Protein AF-A0A1B6C5Z9-F1 (afdb_monomer)

Solvent-accessible surface area (backbone atoms only — not comparable to full-atom values): 8718 Å² total; per-residue (Å²): 114,72,70,57,53,55,50,50,53,55,56,55,48,54,73,64,51,37,64,70,47,39,53,52,36,32,54,52,50,32,48,59,76,74,44,83,89,52,72,75,58,49,71,48,45,54,58,45,44,50,49,34,36,52,29,48,50,48,50,40,52,31,50,73,70,68,71,45,59,65,69,52,56,47,54,52,56,74,69,48,82,52,69,45,75,70,52,72,80,46,80,68,45,46,54,47,49,29,63,69,52,67,47,52,74,66,57,42,51,51,42,54,51,43,52,51,50,33,51,52,43,50,53,50,34,53,53,51,50,42,72,75,36,74,88,63,80,75,80,84,71,74,82,84,82,74,81,91,84,124

pLDDT: mean 78.4, std 19.18, range [32.88, 96.62]

Structure (mmCIF, N/CA/C/O backbone):
data_AF-A0A1B6C5Z9-F1
#
_entry.id   AF-A0A1B6C5Z9-F1
#
loop_
_atom_site.group_PDB
_atom_site.id
_atom_site.type_symbol
_atom_site.label_atom_id
_atom_site.label_alt_id
_atom_site.label_comp_id
_atom_site.label_asym_id
_atom_site.label_entity_id
_atom_site.label_seq_id
_atom_site.pdbx_PDB_ins_code
_atom_site.Cartn_x
_atom_site.Cartn_y
_atom_site.Cartn_z
_atom_site.occupancy
_atom_site.B_iso_or_equiv
_atom_site.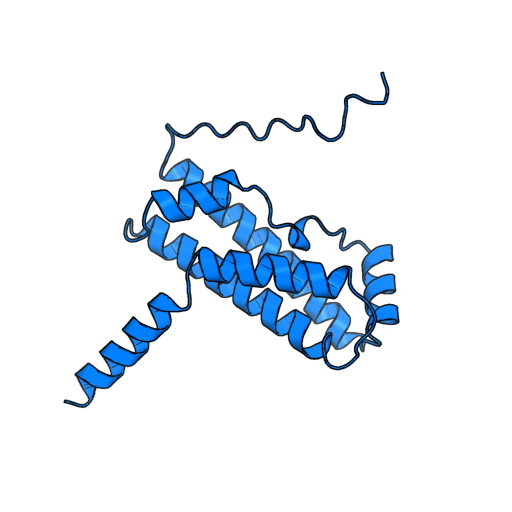auth_seq_id
_atom_site.auth_comp_id
_atom_site.auth_asym_id
_atom_site.auth_atom_id
_atom_site.pdbx_PDB_model_num
ATOM 1 N N . PHE A 1 1 ? 35.764 -6.558 8.607 1.00 45.59 1 PHE A N 1
ATOM 2 C CA . PHE A 1 1 ? 34.711 -7.554 8.911 1.00 45.59 1 PHE A CA 1
ATOM 3 C C . PHE A 1 1 ? 33.379 -6.927 9.352 1.00 45.59 1 PHE A C 1
ATOM 5 O O . PHE A 1 1 ? 32.352 -7.326 8.831 1.00 45.59 1 PHE A O 1
ATOM 12 N N . LYS A 1 2 ? 33.353 -5.904 10.228 1.00 40.56 2 LYS A N 1
ATOM 13 C CA . LYS A 1 2 ? 32.098 -5.262 10.695 1.00 40.56 2 LYS A CA 1
ATOM 14 C C . LYS A 1 2 ? 31.304 -4.492 9.619 1.00 40.56 2 LYS A C 1
ATOM 16 O O . LYS A 1 2 ? 30.083 -4.466 9.684 1.00 40.56 2 LYS A O 1
ATOM 21 N N . LEU A 1 3 ? 31.976 -3.941 8.602 1.00 39.28 3 LEU A N 1
ATOM 22 C CA . LEU A 1 3 ? 31.320 -3.252 7.477 1.00 39.28 3 LEU A CA 1
ATOM 23 C C . LEU A 1 3 ? 30.535 -4.218 6.567 1.00 39.28 3 LEU A C 1
ATOM 25 O O . LEU A 1 3 ? 29.495 -3.862 6.032 1.00 39.28 3 LEU A O 1
ATOM 29 N N . PHE A 1 4 ? 31.011 -5.462 6.446 1.00 42.31 4 PHE A N 1
ATOM 30 C CA . PHE A 1 4 ? 30.407 -6.494 5.599 1.00 42.31 4 PHE A CA 1
ATOM 31 C C . PHE A 1 4 ? 29.139 -7.087 6.231 1.00 42.31 4 PHE A C 1
ATOM 33 O O . PHE A 1 4 ? 28.208 -7.440 5.521 1.00 42.31 4 PHE A O 1
ATOM 40 N N . VAL A 1 5 ? 29.071 -7.139 7.567 1.00 50.25 5 VAL A N 1
ATOM 41 C CA . VAL A 1 5 ? 27.868 -7.566 8.304 1.00 50.25 5 VAL A CA 1
ATOM 42 C C . VAL A 1 5 ? 26.766 -6.510 8.206 1.00 50.25 5 VAL A C 1
ATOM 44 O O . VAL A 1 5 ? 25.611 -6.865 8.015 1.00 50.25 5 VAL A O 1
ATOM 47 N N . LEU A 1 6 ? 27.113 -5.218 8.252 1.00 41.47 6 LEU A N 1
ATOM 48 C CA . LEU A 1 6 ? 26.144 -4.142 8.028 1.00 41.47 6 LEU A CA 1
ATOM 49 C C . LEU A 1 6 ? 25.596 -4.186 6.591 1.00 41.47 6 LEU A C 1
ATOM 51 O O . LEU A 1 6 ? 24.393 -4.074 6.390 1.00 41.47 6 LEU A O 1
ATOM 55 N N . PHE A 1 7 ? 26.467 -4.449 5.609 1.00 41.19 7 PHE A N 1
ATOM 56 C CA . PHE A 1 7 ? 26.067 -4.637 4.214 1.00 41.19 7 PHE A CA 1
ATOM 57 C C . PHE A 1 7 ? 25.198 -5.892 4.026 1.00 41.19 7 PHE A C 1
ATOM 59 O O . PHE A 1 7 ? 24.200 -5.833 3.323 1.00 41.19 7 PHE A O 1
ATOM 66 N N . ALA A 1 8 ? 25.503 -7.002 4.706 1.00 44.06 8 ALA A N 1
ATOM 67 C CA . ALA A 1 8 ? 24.690 -8.219 4.667 1.00 44.06 8 ALA A CA 1
ATOM 68 C C . ALA A 1 8 ? 23.311 -8.046 5.330 1.00 44.06 8 ALA A C 1
ATOM 70 O O . ALA A 1 8 ? 22.345 -8.620 4.844 1.00 44.06 8 ALA A O 1
ATOM 71 N N . VAL A 1 9 ? 23.193 -7.232 6.388 1.00 49.56 9 VAL A N 1
ATOM 72 C CA . VAL A 1 9 ? 21.902 -6.908 7.025 1.00 49.56 9 VAL A CA 1
ATOM 73 C C . VAL A 1 9 ? 21.070 -5.971 6.148 1.00 49.56 9 VAL A C 1
ATOM 75 O O . VAL A 1 9 ? 19.873 -6.191 6.006 1.00 49.56 9 VAL A O 1
ATOM 78 N N . VAL A 1 10 ? 21.690 -4.979 5.500 1.00 51.06 10 VAL A N 1
ATOM 79 C CA . VAL A 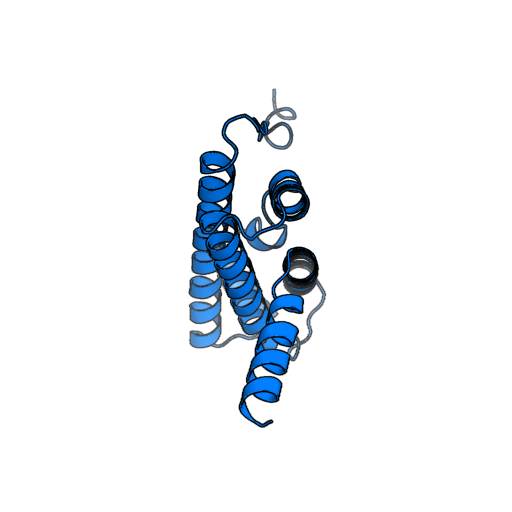1 10 ? 21.001 -4.091 4.543 1.00 51.06 10 VAL A CA 1
ATOM 80 C C . VAL A 1 10 ? 20.584 -4.859 3.280 1.00 51.06 10 VAL A C 1
ATOM 82 O O . VAL A 1 10 ? 19.458 -4.700 2.820 1.00 51.06 10 VAL A O 1
ATOM 85 N N . ILE A 1 11 ? 21.426 -5.772 2.778 1.00 46.44 11 ILE A N 1
ATOM 86 C CA . ILE A 1 11 ? 21.084 -6.674 1.665 1.00 46.44 11 ILE A CA 1
ATOM 87 C C . ILE A 1 11 ? 20.017 -7.702 2.081 1.00 46.44 11 ILE A C 1
ATOM 89 O O . ILE A 1 11 ? 19.160 -8.047 1.277 1.00 46.44 11 ILE A O 1
ATOM 93 N N . GLN A 1 12 ? 20.003 -8.189 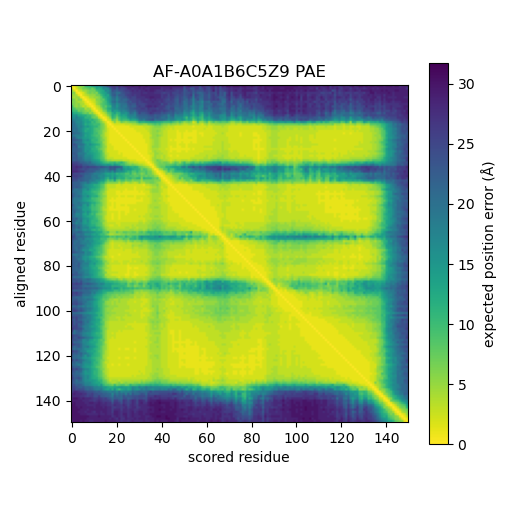3.329 1.00 42.41 12 GLN A N 1
ATOM 94 C CA . GLN A 1 12 ? 18.904 -9.032 3.825 1.00 42.41 12 GLN A CA 1
ATOM 95 C C . GLN A 1 12 ? 17.595 -8.251 4.004 1.00 42.41 12 GLN A C 1
ATOM 97 O O . GLN A 1 12 ? 16.525 -8.841 3.869 1.00 42.41 12 GLN A O 1
ATOM 102 N N . GLN A 1 13 ? 17.655 -6.942 4.263 1.00 47.12 13 GLN A N 1
ATOM 103 C CA . GLN A 1 13 ? 16.469 -6.087 4.337 1.00 47.12 13 GLN A CA 1
ATOM 104 C C . GLN A 1 13 ? 15.879 -5.759 2.960 1.00 47.12 13 GLN A C 1
ATOM 106 O O . GLN A 1 13 ? 14.665 -5.614 2.864 1.00 47.12 13 GLN A O 1
ATOM 111 N N . THR A 1 14 ? 16.664 -5.740 1.878 1.00 48.94 14 THR A N 1
ATOM 112 C CA . THR A 1 14 ? 16.103 -5.569 0.525 1.00 48.94 14 THR A CA 1
ATOM 113 C C . THR A 1 14 ? 15.296 -6.786 0.057 1.00 48.94 14 THR A C 1
ATOM 115 O O . THR A 1 14 ? 14.320 -6.615 -0.661 1.00 48.94 14 THR A O 1
ATOM 118 N N . TYR A 1 15 ? 15.585 -8.003 0.543 1.00 49.72 15 TYR A N 1
ATOM 119 C CA . TYR A 1 15 ? 14.716 -9.174 0.302 1.00 49.72 15 TYR A CA 1
ATOM 120 C C . TYR A 1 15 ? 13.357 -9.095 1.023 1.00 49.72 15 TYR A C 1
ATOM 122 O O . TYR A 1 15 ? 12.430 -9.825 0.668 1.00 49.72 15 TYR A O 1
ATOM 130 N N . LEU A 1 16 ? 13.233 -8.236 2.042 1.00 58.25 16 LEU A N 1
ATOM 131 C CA . LEU A 1 16 ? 11.986 -8.006 2.778 1.00 58.25 16 LEU A CA 1
ATOM 132 C C . LEU A 1 16 ? 11.095 -6.939 2.126 1.00 58.25 16 LEU A C 1
ATOM 134 O O . LEU A 1 16 ? 9.913 -6.880 2.453 1.00 58.25 16 LEU A O 1
ATOM 138 N N . LEU A 1 17 ? 11.625 -6.118 1.215 1.00 74.75 17 LEU A N 1
ATOM 139 C CA . LEU A 1 17 ? 10.883 -5.046 0.548 1.00 74.75 17 LEU A CA 1
ATOM 140 C C . LEU A 1 17 ? 10.614 -5.419 -0.912 1.00 74.75 17 LEU A C 1
ATOM 142 O O . LEU A 1 17 ? 11.217 -4.879 -1.829 1.00 74.75 17 LEU A O 1
ATOM 146 N N . SER A 1 18 ? 9.735 -6.397 -1.118 1.00 84.56 18 SER A N 1
ATOM 147 C CA . SER A 1 18 ? 9.435 -6.955 -2.440 1.00 84.56 18 SER A CA 1
ATOM 148 C C . SER A 1 18 ? 7.945 -6.906 -2.764 1.00 84.56 18 SER A C 1
ATOM 150 O O . SER A 1 18 ? 7.098 -6.792 -1.874 1.00 84.56 18 SER A O 1
ATOM 152 N N . VAL A 1 19 ? 7.617 -7.077 -4.046 1.00 88.75 19 VAL A N 1
ATOM 153 C CA . VAL A 1 19 ? 6.232 -7.223 -4.526 1.00 88.75 19 VAL A CA 1
ATOM 154 C C . VAL A 1 19 ? 5.478 -8.326 -3.776 1.00 88.75 19 VAL A C 1
ATOM 156 O O . VAL A 1 19 ? 4.345 -8.118 -3.358 1.00 88.75 19 VAL A O 1
ATOM 159 N N . ASP A 1 20 ? 6.102 -9.480 -3.523 1.00 90.94 20 ASP A N 1
ATOM 160 C CA . ASP A 1 20 ? 5.471 -10.575 -2.768 1.00 90.94 20 ASP A CA 1
ATOM 161 C C . ASP A 1 20 ? 5.074 -10.151 -1.341 1.00 90.94 20 ASP A C 1
ATOM 163 O O . ASP A 1 20 ? 4.013 -10.527 -0.839 1.00 90.94 20 ASP A O 1
ATOM 167 N N . GLN A 1 21 ? 5.888 -9.317 -0.690 1.00 90.44 21 GLN A N 1
ATOM 168 C CA . GLN A 1 21 ? 5.575 -8.783 0.637 1.00 90.44 21 GLN A CA 1
ATOM 169 C C . GLN A 1 21 ? 4.456 -7.742 0.577 1.00 90.44 21 GLN A C 1
ATOM 171 O O . GLN A 1 21 ? 3.556 -7.788 1.417 1.00 90.44 21 GLN A O 1
ATOM 176 N N . ALA A 1 22 ? 4.452 -6.872 -0.438 1.00 92.62 22 ALA A N 1
ATOM 177 C CA . ALA A 1 22 ? 3.345 -5.946 -0.679 1.00 92.62 22 ALA A CA 1
ATOM 178 C C . ALA A 1 22 ? 2.018 -6.702 -0.860 1.00 92.62 22 ALA A C 1
ATOM 180 O O . ALA A 1 22 ? 1.025 -6.362 -0.225 1.00 92.62 22 ALA A O 1
ATOM 181 N N . LEU A 1 23 ? 2.016 -7.790 -1.634 1.00 93.06 23 LEU A N 1
ATOM 182 C CA . LEU A 1 23 ? 0.833 -8.627 -1.865 1.00 93.06 23 LEU A CA 1
ATOM 183 C C . LEU A 1 23 ? 0.358 -9.369 -0.612 1.00 93.06 23 LEU A C 1
ATOM 185 O O . LEU A 1 23 ? -0.843 -9.486 -0.361 1.00 93.06 23 LEU A O 1
ATOM 189 N N . LYS A 1 24 ? 1.289 -9.874 0.202 1.00 92.62 24 LYS A N 1
ATOM 190 C CA . LYS A 1 24 ? 0.953 -10.488 1.495 1.00 92.62 24 LYS A CA 1
ATOM 191 C C . LYS A 1 24 ? 0.346 -9.474 2.456 1.00 92.62 24 LYS A C 1
ATOM 193 O O . LYS A 1 24 ? -0.568 -9.830 3.201 1.00 92.62 24 LYS A O 1
ATOM 198 N N . LEU A 1 25 ? 0.853 -8.242 2.455 1.00 93.81 25 LEU A N 1
ATOM 199 C CA . LEU A 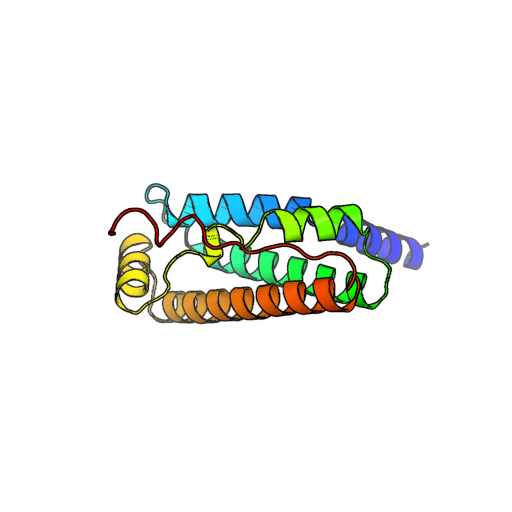1 25 ? 0.316 -7.161 3.273 1.00 93.81 25 LEU A CA 1
ATOM 200 C C . LEU A 1 25 ? -1.053 -6.719 2.784 1.00 93.81 25 LEU A C 1
ATOM 202 O O . LEU A 1 25 ? -1.944 -6.649 3.617 1.00 93.81 25 LEU A O 1
ATOM 206 N N . ASP A 1 26 ? -1.248 -6.531 1.479 1.00 94.56 26 ASP A N 1
ATOM 207 C CA . ASP A 1 26 ? -2.555 -6.230 0.883 1.00 94.56 26 ASP A CA 1
ATOM 208 C C . ASP A 1 26 ? -3.619 -7.220 1.371 1.00 94.56 26 ASP A C 1
ATOM 210 O O . ASP A 1 26 ? -4.554 -6.845 2.082 1.00 94.56 26 ASP A O 1
ATOM 214 N N . LYS A 1 27 ? -3.385 -8.519 1.139 1.00 91.56 27 LYS A N 1
ATOM 215 C CA . LYS A 1 27 ? -4.291 -9.576 1.599 1.00 91.56 27 LYS A CA 1
ATOM 216 C C . LYS A 1 27 ? -4.532 -9.514 3.107 1.00 91.56 27 LYS A C 1
ATOM 218 O O . LYS A 1 27 ? -5.664 -9.625 3.564 1.00 91.56 27 LYS A O 1
ATOM 223 N N . LYS A 1 28 ? -3.473 -9.337 3.899 1.00 90.81 28 LYS A N 1
ATOM 224 C CA . LYS A 1 28 ? -3.583 -9.302 5.359 1.00 90.81 28 LYS A CA 1
ATOM 225 C C . LYS A 1 28 ? -4.371 -8.088 5.845 1.00 90.81 28 LYS A C 1
ATOM 227 O O . LYS A 1 28 ? -5.155 -8.224 6.775 1.00 90.81 28 LYS A O 1
ATOM 232 N N . ILE A 1 29 ? -4.166 -6.916 5.255 1.00 92.88 29 ILE A N 1
ATOM 233 C CA . ILE A 1 29 ? -4.889 -5.689 5.598 1.00 92.88 29 ILE A CA 1
ATOM 234 C C . ILE A 1 29 ? -6.363 -5.858 5.216 1.00 92.88 29 ILE A C 1
ATOM 236 O O . ILE A 1 29 ? -7.230 -5.626 6.060 1.00 92.88 29 ILE A O 1
ATOM 240 N N . ALA A 1 30 ? -6.650 -6.353 4.009 1.00 90.62 30 ALA A N 1
ATOM 241 C CA . ALA A 1 30 ? -8.007 -6.644 3.554 1.00 90.62 30 ALA A CA 1
ATOM 242 C C . ALA A 1 30 ? -8.718 -7.658 4.471 1.00 90.62 30 ALA A C 1
ATOM 244 O O . ALA A 1 30 ? -9.851 -7.422 4.894 1.00 90.62 30 ALA A O 1
ATOM 245 N N . ASP A 1 31 ? -8.038 -8.737 4.870 1.00 88.56 31 ASP A N 1
ATOM 246 C CA . ASP A 1 31 ? -8.562 -9.734 5.810 1.00 88.56 31 ASP A CA 1
ATOM 247 C C . ASP A 1 31 ? -8.882 -9.116 7.181 1.00 88.56 31 ASP A C 1
ATOM 249 O O . ASP A 1 31 ? -9.847 -9.507 7.834 1.00 88.56 31 ASP A O 1
ATOM 253 N N . ILE A 1 32 ? -8.106 -8.131 7.642 1.00 88.69 32 ILE A N 1
ATOM 254 C CA . ILE A 1 32 ? -8.369 -7.431 8.907 1.00 88.69 32 ILE A CA 1
ATOM 255 C C . ILE A 1 32 ? -9.566 -6.483 8.773 1.00 88.69 32 ILE A C 1
ATOM 257 O O . ILE A 1 32 ? -10.437 -6.447 9.651 1.00 88.69 32 ILE A O 1
ATOM 261 N N . LEU A 1 33 ? -9.617 -5.715 7.683 1.00 87.81 33 LEU A N 1
ATOM 262 C CA . LEU A 1 33 ? -10.695 -4.766 7.411 1.00 87.81 33 LEU A CA 1
ATOM 263 C C . LEU A 1 33 ? -12.039 -5.484 7.256 1.00 87.81 33 LEU A C 1
ATOM 265 O O . LEU A 1 33 ? -13.028 -5.042 7.848 1.00 87.81 33 LEU A O 1
ATOM 269 N N . HIS A 1 34 ? -12.071 -6.630 6.574 1.00 84.56 34 HIS A N 1
ATOM 270 C CA . HIS A 1 34 ? -13.292 -7.399 6.308 1.00 84.56 34 HIS A CA 1
ATOM 271 C C . HIS A 1 34 ? -13.572 -8.511 7.332 1.00 84.56 34 HIS A C 1
ATOM 273 O O . HIS A 1 34 ? -14.716 -8.930 7.495 1.00 84.56 34 HIS A O 1
ATOM 279 N N . GLY A 1 35 ? -12.563 -8.955 8.080 1.00 78.06 35 GLY A N 1
ATOM 280 C CA . GLY A 1 35 ? -12.662 -10.094 8.991 1.00 78.06 35 GLY A CA 1
ATOM 281 C C . GLY A 1 35 ? -13.336 -9.815 10.343 1.00 78.06 35 GLY A C 1
ATOM 282 O O . GLY A 1 35 ? -13.666 -8.667 10.681 1.00 78.06 35 GLY A O 1
ATOM 283 N N . PRO A 1 36 ? -13.551 -10.877 11.145 1.00 67.69 36 PRO A N 1
ATOM 284 C CA . PRO A 1 36 ? -14.200 -10.796 12.450 1.00 67.69 36 PRO A CA 1
ATOM 285 C C . PRO A 1 36 ? -13.337 -10.091 13.513 1.00 67.69 36 PRO A C 1
ATOM 287 O O . PRO A 1 36 ? -12.111 -10.040 13.452 1.00 67.69 36 PRO A O 1
ATOM 290 N N . LEU A 1 37 ? -14.017 -9.540 14.521 1.00 62.88 37 LEU A N 1
ATOM 291 C CA . LEU A 1 37 ? -13.474 -8.656 15.557 1.00 62.88 37 LEU A CA 1
ATOM 292 C C . LEU A 1 37 ? -12.357 -9.294 16.406 1.00 62.88 37 LEU A C 1
ATOM 294 O O . LEU A 1 37 ? -12.621 -10.176 17.222 1.00 62.88 37 LEU A O 1
ATOM 298 N N . ASN A 1 38 ? -11.135 -8.754 16.331 1.00 61.12 38 ASN A N 1
ATOM 299 C CA . ASN A 1 38 ? -10.098 -8.977 17.344 1.00 61.12 38 ASN A CA 1
ATOM 300 C C . ASN A 1 38 ? -9.353 -7.668 17.671 1.00 61.12 38 ASN A C 1
ATOM 302 O O . ASN A 1 38 ? -8.722 -7.051 16.817 1.00 61.12 38 ASN A O 1
ATOM 306 N N . ARG A 1 39 ? -9.405 -7.246 18.941 1.00 56.12 39 ARG A N 1
ATOM 307 C CA . ARG A 1 39 ? -8.826 -5.983 19.438 1.00 56.12 39 ARG A CA 1
ATOM 308 C C . ARG A 1 39 ? -7.296 -5.914 19.321 1.00 56.12 39 ARG A C 1
ATOM 310 O O . ARG A 1 39 ? -6.746 -4.825 19.234 1.00 56.12 39 ARG A O 1
ATOM 317 N N . ASN A 1 40 ? -6.601 -7.054 19.315 1.00 61.31 40 ASN A N 1
ATOM 318 C CA . ASN A 1 40 ? -5.148 -7.074 19.102 1.00 61.31 40 ASN A CA 1
ATOM 319 C C . ASN A 1 40 ? -4.778 -6.896 17.626 1.00 61.31 40 ASN A C 1
ATOM 321 O O . ASN A 1 40 ? -3.673 -6.466 17.313 1.00 61.31 40 ASN A O 1
ATOM 325 N N . VAL A 1 41 ? -5.703 -7.216 16.722 1.00 66.31 41 VAL A N 1
ATOM 326 C CA . VAL A 1 41 ? -5.483 -7.151 15.278 1.00 66.31 41 VAL A CA 1
ATOM 327 C C . VAL A 1 41 ? -5.567 -5.704 14.778 1.00 66.31 41 VAL A C 1
ATOM 329 O O . VAL A 1 41 ? -4.810 -5.324 13.889 1.00 66.31 41 VAL A O 1
ATOM 332 N N . SER A 1 42 ? -6.386 -4.859 15.413 1.00 66.44 42 SER A N 1
ATOM 333 C CA . SER A 1 42 ? -6.543 -3.455 15.018 1.00 66.44 42 SER A CA 1
ATOM 334 C C . SER A 1 42 ? -5.342 -2.562 15.327 1.00 66.44 42 SER A C 1
ATOM 336 O O . SER A 1 42 ? -5.088 -1.624 14.579 1.00 66.44 42 SER A O 1
ATOM 338 N N . ARG A 1 43 ? -4.569 -2.848 16.385 1.00 67.38 43 ARG A N 1
ATOM 339 C CA . ARG A 1 43 ? -3.346 -2.081 16.702 1.00 67.38 43 ARG A CA 1
ATOM 340 C C . ARG A 1 43 ? -2.240 -2.275 15.673 1.00 67.38 43 ARG A C 1
ATOM 342 O O . ARG A 1 43 ? -1.450 -1.370 15.447 1.00 67.38 43 ARG A O 1
ATOM 349 N N . ASN A 1 44 ? -2.191 -3.451 15.055 1.00 83.06 44 ASN A N 1
ATOM 350 C CA . ASN A 1 44 ? -1.192 -3.759 14.038 1.00 83.06 44 ASN A CA 1
ATOM 351 C C . ASN A 1 44 ? -1.631 -3.326 12.635 1.00 83.06 44 ASN A C 1
ATOM 353 O O . ASN A 1 44 ? -0.787 -3.284 11.749 1.00 83.06 44 ASN A O 1
ATOM 357 N N . LEU A 1 45 ? -2.918 -3.011 12.432 1.00 89.50 45 LEU A N 1
ATOM 358 C CA . LEU A 1 45 ? -3.458 -2.633 11.125 1.00 89.50 45 LEU A CA 1
ATOM 359 C C . LEU A 1 45 ? -2.743 -1.406 10.557 1.00 89.50 45 LEU A C 1
ATOM 361 O O . LEU A 1 45 ? -2.226 -1.482 9.450 1.00 89.50 45 LEU A O 1
ATOM 365 N N . ILE A 1 46 ? -2.649 -0.332 11.347 1.00 89.56 46 ILE A N 1
ATOM 366 C CA . ILE A 1 46 ? -1.935 0.895 10.965 1.00 89.56 46 ILE A CA 1
ATOM 367 C C . ILE A 1 46 ? -0.485 0.546 10.604 1.00 89.56 46 ILE A C 1
ATOM 369 O O . ILE A 1 46 ? -0.043 0.805 9.498 1.00 89.56 46 ILE A O 1
ATOM 373 N N . GLY A 1 47 ? 0.223 -0.194 11.463 1.00 89.94 47 GLY A N 1
ATOM 374 C CA . GLY A 1 47 ? 1.595 -0.625 11.169 1.00 89.94 47 GLY A CA 1
ATOM 375 C C . GLY A 1 47 ? 1.752 -1.454 9.882 1.00 89.94 47 GLY A C 1
ATOM 376 O O . GLY A 1 47 ? 2.783 -1.351 9.221 1.00 89.94 47 GLY A O 1
ATOM 377 N N . TYR A 1 48 ? 0.758 -2.266 9.504 1.00 92.75 48 TYR A N 1
ATOM 378 C CA . TYR A 1 48 ? 0.782 -3.003 8.235 1.00 92.75 48 TYR A CA 1
ATOM 379 C C . TYR A 1 48 ? 0.560 -2.099 7.028 1.00 92.75 48 TYR A C 1
ATOM 381 O O . TYR A 1 48 ? 1.236 -2.299 6.022 1.00 92.75 48 TYR A O 1
ATOM 389 N N . ILE A 1 49 ? -0.330 -1.113 7.145 1.00 94.06 49 ILE A N 1
ATOM 390 C CA . ILE A 1 49 ? -0.553 -0.093 6.117 1.00 94.06 49 ILE A CA 1
ATOM 391 C C . ILE A 1 49 ? 0.747 0.690 5.901 1.00 94.06 49 ILE A C 1
ATOM 393 O O . ILE A 1 49 ? 1.268 0.697 4.792 1.00 94.06 49 ILE A O 1
ATOM 397 N N . ASN A 1 50 ? 1.371 1.195 6.968 1.00 92.50 50 ASN A N 1
ATOM 398 C CA . ASN A 1 50 ? 2.642 1.923 6.877 1.00 92.50 50 ASN A CA 1
ATOM 399 C C . ASN A 1 50 ? 3.755 1.077 6.240 1.00 92.50 50 ASN A C 1
ATOM 401 O O . ASN A 1 50 ? 4.553 1.575 5.446 1.00 92.50 50 ASN A O 1
ATOM 405 N N . LEU A 1 51 ? 3.831 -0.214 6.585 1.00 93.69 51 LEU A N 1
ATOM 406 C CA . LEU A 1 51 ? 4.821 -1.116 5.999 1.00 93.69 51 LEU A CA 1
ATOM 407 C C . LEU A 1 51 ? 4.562 -1.343 4.506 1.00 93.69 51 LEU A C 1
ATOM 409 O O . LEU A 1 51 ? 5.513 -1.348 3.726 1.00 93.69 51 LEU A O 1
ATOM 413 N N . PHE A 1 52 ? 3.298 -1.504 4.107 1.00 94.88 52 PHE A N 1
ATOM 414 C CA . PHE A 1 52 ? 2.916 -1.588 2.700 1.00 94.88 52 PHE A CA 1
ATOM 415 C C . PHE A 1 52 ? 3.351 -0.321 1.954 1.00 94.88 52 PHE A C 1
ATOM 417 O O . PHE A 1 52 ? 4.058 -0.424 0.952 1.00 94.88 52 PHE A O 1
ATOM 424 N N . THR A 1 53 ? 3.034 0.861 2.486 1.00 94.69 53 THR A N 1
ATOM 425 C CA . THR A 1 53 ? 3.439 2.159 1.923 1.00 94.69 53 THR A CA 1
ATOM 426 C C . THR A 1 53 ? 4.950 2.252 1.748 1.00 94.69 53 THR A C 1
ATOM 428 O O . THR A 1 53 ? 5.434 2.644 0.685 1.00 94.69 53 THR A O 1
ATOM 431 N N . GLY A 1 54 ? 5.719 1.833 2.757 1.00 92.81 54 GLY A N 1
ATOM 432 C CA . GLY A 1 54 ? 7.180 1.795 2.691 1.00 92.81 54 GLY A CA 1
ATOM 433 C C . GLY A 1 54 ? 7.715 0.856 1.606 1.00 92.81 54 GLY A C 1
ATOM 434 O O . GLY A 1 54 ? 8.642 1.222 0.884 1.00 92.81 54 GLY A O 1
ATOM 435 N N . ILE A 1 55 ? 7.112 -0.326 1.444 1.00 92.75 55 ILE A N 1
ATOM 436 C CA . ILE A 1 55 ? 7.486 -1.272 0.383 1.00 92.75 55 ILE A CA 1
ATOM 437 C C . ILE A 1 55 ? 7.191 -0.679 -0.991 1.00 92.75 55 ILE A C 1
ATOM 439 O O . ILE A 1 55 ? 8.067 -0.691 -1.846 1.00 92.75 55 ILE A O 1
ATOM 44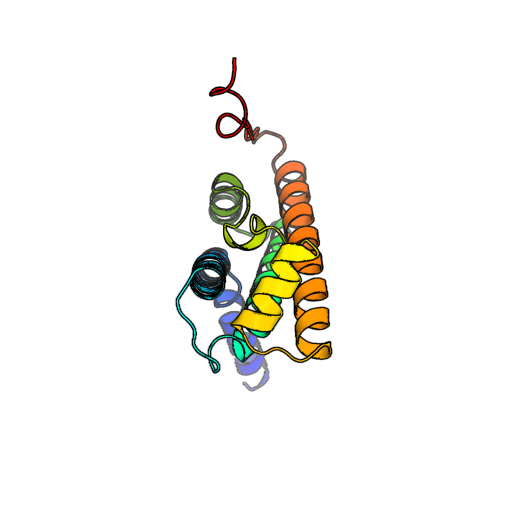3 N N . VAL A 1 56 ? 6.001 -0.120 -1.213 1.00 94.12 56 VAL A N 1
ATOM 444 C CA . VAL A 1 56 ? 5.661 0.464 -2.519 1.00 94.12 56 VAL A CA 1
ATOM 445 C C . VAL A 1 56 ? 6.541 1.679 -2.828 1.00 94.12 56 VAL A C 1
ATOM 447 O O . VAL A 1 56 ? 6.998 1.830 -3.956 1.00 94.12 56 VAL A O 1
ATOM 450 N N . SER A 1 57 ? 6.884 2.485 -1.820 1.00 93.56 57 SER A N 1
ATOM 451 C CA . SER A 1 57 ? 7.842 3.592 -1.964 1.00 93.56 57 SER A CA 1
ATOM 452 C C . SER A 1 57 ? 9.234 3.102 -2.372 1.00 93.56 57 SER A C 1
ATOM 454 O O . SER A 1 57 ? 9.891 3.705 -3.220 1.00 93.56 57 SER A O 1
ATOM 456 N N . TYR A 1 58 ? 9.681 1.981 -1.799 1.00 90.81 58 TYR A N 1
ATOM 457 C CA . TYR A 1 58 ? 10.919 1.323 -2.207 1.00 90.81 58 TYR A CA 1
ATOM 458 C C . TYR A 1 58 ? 10.844 0.815 -3.653 1.00 90.81 58 TYR A C 1
ATOM 460 O O . TYR A 1 58 ? 11.776 1.065 -4.412 1.00 90.81 58 TYR A O 1
ATOM 468 N N . LEU A 1 59 ? 9.728 0.192 -4.055 1.00 90.31 59 LEU A N 1
ATOM 469 C CA . LEU A 1 59 ? 9.508 -0.265 -5.434 1.00 90.31 59 LEU A CA 1
ATOM 470 C C . LEU A 1 59 ? 9.530 0.895 -6.439 1.00 90.31 59 LEU A C 1
ATOM 472 O O . LEU A 1 59 ? 10.080 0.748 -7.525 1.00 90.31 59 LEU A O 1
ATOM 476 N N . ILE A 1 60 ? 8.970 2.058 -6.088 1.00 92.00 60 ILE A N 1
ATOM 477 C CA . ILE A 1 60 ? 9.066 3.275 -6.912 1.00 92.00 60 ILE A CA 1
ATOM 478 C C . ILE A 1 60 ? 10.530 3.653 -7.113 1.00 92.00 60 ILE A C 1
ATOM 480 O O . ILE A 1 60 ? 10.962 3.839 -8.248 1.00 92.00 60 ILE A O 1
ATOM 484 N N . LEU A 1 61 ? 11.303 3.733 -6.025 1.00 89.56 61 LEU A N 1
ATOM 485 C CA . LEU A 1 61 ? 12.713 4.111 -6.074 1.00 89.56 61 LEU A CA 1
ATOM 486 C C . LEU A 1 61 ? 13.532 3.138 -6.932 1.00 89.56 61 LEU A C 1
ATOM 488 O O . LEU A 1 61 ? 14.295 3.571 -7.795 1.00 89.56 61 LEU A O 1
ATOM 492 N N . THR A 1 62 ? 13.376 1.830 -6.726 1.00 88.12 62 THR A N 1
ATOM 493 C CA . THR A 1 62 ? 14.125 0.819 -7.484 1.00 88.12 62 THR A CA 1
ATOM 494 C C . THR A 1 62 ? 13.727 0.800 -8.954 1.00 88.12 62 THR A C 1
ATOM 496 O O . THR A 1 62 ? 14.592 0.620 -9.818 1.00 88.12 62 THR A O 1
ATOM 499 N N . LEU A 1 63 ? 12.453 1.035 -9.264 1.00 88.00 63 LEU A N 1
ATOM 500 C CA . LEU A 1 63 ? 11.961 1.169 -10.632 1.00 88.00 63 LEU A CA 1
ATOM 501 C C . LEU A 1 63 ? 12.508 2.438 -11.297 1.00 88.00 63 LEU A C 1
ATOM 503 O O . LEU A 1 63 ? 12.898 2.416 -12.468 1.00 88.00 63 LEU A O 1
ATOM 507 N N . ASP A 1 64 ? 12.627 3.533 -10.544 1.00 87.75 64 ASP A N 1
ATOM 508 C CA . ASP A 1 64 ? 13.208 4.775 -11.041 1.00 87.75 64 ASP A CA 1
ATOM 509 C C . ASP A 1 64 ? 14.700 4.666 -11.353 1.00 87.75 64 ASP A C 1
ATOM 511 O O . ASP A 1 64 ? 15.165 5.177 -12.378 1.00 87.75 64 ASP A O 1
ATOM 515 N N . GLU A 1 65 ? 15.429 3.934 -10.515 1.00 86.50 65 GLU A N 1
ATOM 516 C CA . GLU A 1 65 ? 16.848 3.631 -10.689 1.00 86.50 65 GLU A CA 1
ATOM 517 C C . GLU A 1 65 ? 17.117 2.533 -11.736 1.00 86.50 65 GLU A C 1
ATOM 519 O O . GLU A 1 65 ? 18.280 2.254 -12.036 1.00 86.50 65 GLU A O 1
ATOM 524 N N . GLY A 1 66 ? 16.072 1.899 -12.285 1.00 81.62 66 GLY A N 1
ATOM 525 C CA . GLY A 1 66 ? 16.197 0.777 -13.222 1.00 81.62 66 GLY A CA 1
ATOM 526 C C . GLY A 1 66 ? 16.793 -0.487 -12.590 1.00 81.62 66 GLY A C 1
ATOM 527 O O . GLY A 1 66 ? 17.385 -1.307 -13.289 1.00 81.62 66 GLY A O 1
ATOM 528 N N . LYS A 1 67 ? 16.691 -0.616 -11.264 1.00 77.69 67 LYS A N 1
ATOM 529 C CA . LYS A 1 67 ? 17.185 -1.756 -10.478 1.00 77.69 67 LYS A CA 1
ATOM 530 C C . LYS A 1 67 ? 16.096 -2.776 -10.162 1.00 77.69 67 LYS A C 1
ATOM 532 O O . LYS A 1 67 ? 16.424 -3.905 -9.812 1.00 77.69 67 LYS A O 1
ATOM 537 N N . GLU A 1 68 ? 14.833 -2.371 -10.244 1.00 74.56 68 GLU A N 1
ATOM 538 C CA . GLU A 1 68 ? 13.701 -3.265 -10.025 1.00 74.56 68 GLU A CA 1
ATOM 539 C C . GLU A 1 68 ? 13.542 -4.251 -11.182 1.00 74.56 68 GLU A C 1
ATOM 541 O O . GLU A 1 68 ? 13.750 -3.920 -12.352 1.00 74.56 68 GLU A O 1
ATOM 546 N N . GLU A 1 69 ? 13.141 -5.476 -10.858 1.00 77.25 69 GLU A N 1
ATOM 547 C CA . GLU A 1 69 ? 12.860 -6.480 -11.871 1.00 77.25 69 GLU A CA 1
ATOM 548 C C . GLU A 1 69 ? 11.527 -6.164 -12.561 1.00 77.25 69 GLU A C 1
ATOM 550 O O . GLU A 1 69 ? 10.461 -6.262 -11.950 1.00 77.25 69 GLU A O 1
ATOM 555 N N . TYR A 1 70 ? 11.585 -5.836 -13.858 1.00 81.12 70 TYR A N 1
ATOM 556 C CA . TYR A 1 70 ? 10.413 -5.490 -14.675 1.00 81.12 70 TYR A CA 1
ATOM 557 C C . TYR A 1 70 ? 9.242 -6.463 -14.485 1.00 81.12 70 TYR A C 1
ATOM 559 O O . TYR A 1 70 ? 8.107 -6.028 -14.308 1.00 81.12 70 TYR A O 1
ATOM 567 N N . ASN A 1 71 ? 9.509 -7.774 -14.457 1.00 84.50 71 ASN A N 1
ATOM 568 C CA . ASN A 1 71 ? 8.471 -8.793 -14.300 1.00 84.50 71 ASN A CA 1
ATOM 569 C C . ASN A 1 71 ? 7.720 -8.681 -12.965 1.00 84.50 71 ASN A C 1
ATOM 571 O O . ASN A 1 71 ? 6.510 -8.902 -12.937 1.00 84.50 71 ASN A O 1
ATOM 575 N N . ASN A 1 72 ? 8.402 -8.308 -11.879 1.00 86.50 72 ASN A N 1
ATOM 576 C CA . ASN A 1 72 ? 7.779 -8.166 -10.564 1.00 86.50 72 ASN A CA 1
ATOM 577 C C . ASN A 1 72 ? 6.904 -6.913 -10.520 1.00 86.50 72 ASN A C 1
ATOM 579 O O . ASN A 1 72 ? 5.741 -7.001 -10.126 1.00 86.50 72 ASN A O 1
ATOM 583 N N . SER A 1 73 ? 7.416 -5.764 -10.975 1.00 87.44 73 SER A N 1
ATOM 584 C CA . SER A 1 73 ? 6.613 -4.536 -11.036 1.00 87.44 73 SER A CA 1
ATOM 585 C C . SER A 1 73 ? 5.438 -4.671 -11.994 1.00 87.44 73 SER A C 1
ATOM 587 O O . SER A 1 73 ? 4.343 -4.236 -11.660 1.00 87.44 73 SER A O 1
ATOM 589 N N . LYS A 1 74 ? 5.636 -5.323 -13.146 1.00 89.88 74 LYS A N 1
ATOM 590 C CA . LYS A 1 74 ? 4.569 -5.610 -14.107 1.00 89.88 74 LYS A CA 1
ATOM 591 C C . LYS A 1 74 ? 3.498 -6.488 -13.482 1.00 89.88 74 LYS A C 1
ATOM 593 O O . LYS A 1 74 ? 2.327 -6.167 -13.587 1.00 89.88 74 LYS A O 1
ATOM 598 N N . PHE A 1 75 ? 3.882 -7.567 -12.802 1.00 89.94 75 PHE A N 1
ATOM 599 C CA . PHE A 1 75 ? 2.924 -8.422 -12.106 1.00 89.94 75 PHE A CA 1
ATOM 600 C C . PHE A 1 75 ? 2.136 -7.654 -11.038 1.00 89.94 75 PHE A C 1
ATOM 602 O O . PHE A 1 75 ? 0.926 -7.832 -10.919 1.00 89.94 75 PHE A O 1
ATOM 609 N N . PHE A 1 76 ? 2.811 -6.787 -10.278 1.00 92.44 76 PHE A N 1
ATOM 610 C CA . PHE A 1 76 ? 2.163 -5.966 -9.261 1.00 92.44 76 PHE A CA 1
ATOM 611 C C . PHE A 1 76 ? 1.188 -4.953 -9.870 1.00 92.44 76 PHE A C 1
ATOM 613 O O . PHE A 1 76 ? 0.070 -4.816 -9.388 1.00 92.44 76 PHE A O 1
ATOM 620 N N . TYR A 1 77 ? 1.594 -4.298 -10.956 1.00 92.56 77 TYR A N 1
ATOM 621 C CA . TYR A 1 77 ? 0.785 -3.341 -11.702 1.00 92.56 77 TYR A CA 1
ATOM 622 C C . TYR A 1 77 ? -0.422 -4.005 -12.385 1.00 92.56 77 TYR A C 1
ATOM 624 O O . TYR A 1 77 ? -1.548 -3.547 -12.215 1.00 92.56 77 TYR A O 1
ATOM 632 N N . ASP A 1 78 ? -0.214 -5.131 -13.074 1.00 91.50 78 ASP A N 1
ATOM 633 C CA . ASP A 1 78 ? -1.261 -5.873 -13.790 1.00 91.50 78 ASP A CA 1
ATOM 634 C C . ASP A 1 78 ? -2.320 -6.472 -12.852 1.00 91.50 78 ASP A C 1
ATOM 636 O O . ASP A 1 78 ? -3.431 -6.784 -13.278 1.00 91.50 78 ASP A O 1
ATOM 640 N N . ARG A 1 79 ? -1.999 -6.660 -11.566 1.00 90.25 79 ARG A N 1
ATOM 641 C CA . ARG A 1 79 ? -2.990 -7.061 -10.558 1.00 90.25 79 ARG A CA 1
ATOM 642 C C . ARG A 1 79 ? -4.030 -5.960 -10.311 1.00 90.25 79 ARG A C 1
ATOM 644 O O . ARG A 1 79 ? -5.135 -6.268 -9.872 1.00 90.25 79 ARG A O 1
ATOM 651 N N . GLY A 1 80 ? -3.697 -4.705 -10.605 1.00 90.56 80 GLY A N 1
ATOM 652 C CA . GLY A 1 80 ? -4.546 -3.551 -10.343 1.00 90.56 80 GLY A CA 1
ATOM 653 C C . GLY A 1 80 ? -4.441 -3.044 -8.904 1.00 90.56 80 GLY A C 1
ATOM 654 O O . GLY A 1 80 ? -3.532 -3.408 -8.158 1.00 90.56 80 GLY A O 1
ATOM 655 N N . ILE A 1 81 ? -5.366 -2.154 -8.530 1.00 93.31 81 ILE A N 1
ATOM 656 C CA . ILE A 1 81 ? -5.386 -1.516 -7.207 1.00 93.31 81 ILE A CA 1
ATOM 657 C C . ILE A 1 81 ? -5.444 -2.587 -6.096 1.00 93.31 81 ILE A C 1
ATOM 659 O O . ILE A 1 81 ? -6.339 -3.434 -6.138 1.00 93.31 81 ILE A O 1
ATOM 663 N N . PRO A 1 82 ? -4.566 -2.517 -5.073 1.00 94.69 82 PRO A N 1
ATOM 664 C CA . PRO A 1 82 ? -4.627 -3.369 -3.886 1.00 94.69 82 PRO A CA 1
ATOM 665 C C . PRO A 1 82 ? -6.024 -3.402 -3.262 1.00 94.69 82 PRO A C 1
ATOM 667 O O . PRO A 1 82 ? -6.640 -2.351 -3.071 1.00 94.69 82 PRO A O 1
ATOM 670 N N . ASP A 1 83 ? -6.510 -4.588 -2.902 1.00 91.44 83 ASP A N 1
ATOM 671 C CA . ASP A 1 83 ? -7.878 -4.805 -2.418 1.00 91.44 83 ASP A CA 1
ATOM 672 C C . ASP A 1 83 ? -8.201 -3.908 -1.214 1.00 91.44 83 ASP A C 1
ATOM 674 O O . ASP A 1 83 ? -9.285 -3.328 -1.125 1.00 91.44 83 ASP A O 1
ATOM 678 N N . PHE A 1 84 ? -7.244 -3.723 -0.298 1.00 92.12 84 PHE A N 1
ATOM 679 C CA . PHE A 1 84 ? -7.473 -2.860 0.861 1.00 92.12 84 PHE A CA 1
ATOM 680 C C . PHE A 1 84 ? -7.644 -1.377 0.492 1.00 92.12 84 PHE A C 1
ATOM 682 O O . PHE A 1 84 ? -8.398 -0.678 1.168 1.00 92.12 84 PHE A O 1
ATOM 689 N N . LEU A 1 85 ? -7.004 -0.898 -0.582 1.00 92.69 85 LEU A N 1
ATOM 690 C CA . LEU A 1 85 ? -7.123 0.488 -1.057 1.00 92.69 85 LEU A CA 1
ATOM 691 C C . LEU A 1 85 ? -8.441 0.762 -1.784 1.00 92.69 85 LEU A C 1
ATOM 693 O O . LEU A 1 85 ? -8.830 1.924 -1.901 1.00 92.69 85 LEU A O 1
ATOM 697 N N . GLN A 1 86 ? -9.136 -0.289 -2.228 1.00 87.69 86 GLN A N 1
ATOM 698 C CA . GLN A 1 86 ? -10.491 -0.192 -2.780 1.00 87.69 86 GLN A CA 1
ATOM 699 C C . GLN A 1 86 ? -11.547 0.032 -1.690 1.00 87.69 86 GLN A C 1
ATOM 701 O O . GLN A 1 86 ? -12.683 0.390 -1.989 1.00 87.69 86 GLN A O 1
ATOM 706 N N . THR A 1 87 ? -11.180 -0.160 -0.420 1.00 81.00 87 THR A N 1
ATOM 707 C CA . THR A 1 87 ? -12.067 0.106 0.711 1.00 81.00 87 THR A CA 1
ATOM 708 C C . THR A 1 87 ? -12.402 1.594 0.773 1.00 81.00 87 THR A C 1
ATOM 710 O O . THR A 1 87 ? -11.511 2.449 0.814 1.00 81.00 87 THR A O 1
ATOM 713 N N . GLU A 1 88 ? -13.692 1.915 0.834 1.00 74.81 88 GLU A N 1
ATOM 714 C CA . GLU A 1 88 ? -14.142 3.285 1.051 1.00 74.81 88 GLU A CA 1
ATOM 715 C C . GLU A 1 88 ? -13.711 3.760 2.446 1.00 74.81 88 GLU A C 1
ATOM 717 O O . GLU A 1 88 ? -13.962 3.115 3.465 1.00 74.81 88 GLU A O 1
ATOM 722 N N . VAL A 1 89 ? -13.029 4.905 2.488 1.00 69.38 89 VAL A N 1
ATOM 723 C CA . VAL A 1 89 ? -12.572 5.559 3.725 1.00 69.38 89 VAL A CA 1
ATOM 724 C C . VAL A 1 89 ? -13.291 6.900 3.847 1.00 69.38 89 VAL A C 1
ATOM 726 O O . VAL A 1 89 ? -12.681 7.950 4.010 1.00 69.38 89 VAL A O 1
ATOM 729 N N . ASP A 1 90 ? -14.610 6.877 3.666 1.00 75.38 90 ASP A 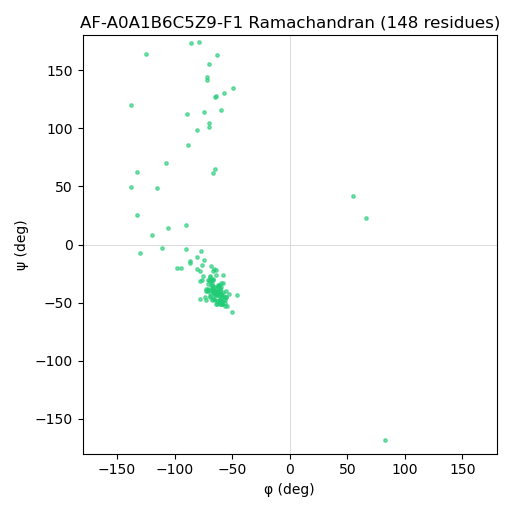N 1
ATOM 730 C CA . ASP A 1 90 ? -15.455 8.046 3.874 1.00 75.38 90 ASP A CA 1
ATOM 731 C C . ASP A 1 90 ? -15.875 8.164 5.351 1.00 75.38 90 ASP A C 1
ATOM 733 O O . ASP A 1 90 ? -15.624 7.279 6.178 1.00 75.38 90 ASP A O 1
ATOM 737 N N . GLY A 1 91 ? -16.547 9.261 5.708 1.00 70.94 91 GLY A N 1
ATOM 738 C CA . GLY A 1 91 ? -16.971 9.498 7.089 1.00 70.94 91 GLY A CA 1
ATOM 739 C C . GLY A 1 91 ? -17.877 8.399 7.670 1.00 70.94 91 GLY A C 1
ATOM 740 O O . GLY A 1 91 ? -17.891 8.206 8.887 1.00 70.94 91 GLY A O 1
ATOM 741 N N . LEU A 1 92 ? -18.623 7.651 6.850 1.00 77.69 92 LEU A N 1
ATOM 742 C CA . LEU A 1 92 ? -19.474 6.553 7.315 1.00 77.69 92 LEU A CA 1
ATOM 743 C C . LEU A 1 92 ? -18.642 5.302 7.623 1.00 77.69 92 LEU A C 1
ATOM 745 O O . LEU A 1 92 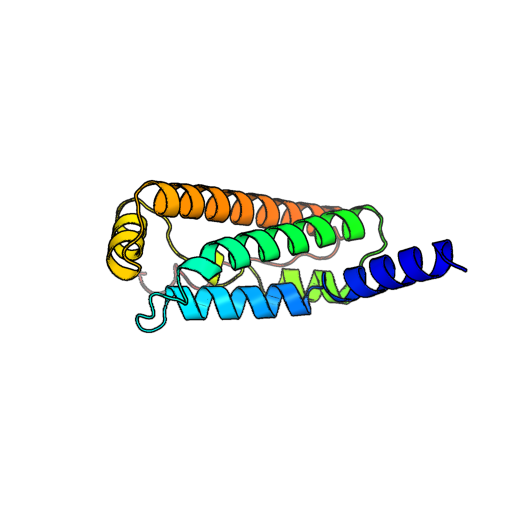? -18.787 4.727 8.711 1.00 77.69 92 LEU A O 1
ATOM 749 N N . TYR A 1 93 ? -17.737 4.918 6.722 1.00 80.69 93 TYR A N 1
ATOM 750 C CA . TYR A 1 93 ? -16.869 3.750 6.884 1.00 80.69 93 TYR A CA 1
ATOM 751 C C . TYR A 1 93 ? -15.800 3.954 7.956 1.00 80.69 93 TYR A C 1
ATOM 753 O O . TYR A 1 93 ? -15.578 3.067 8.781 1.00 80.69 93 TYR A O 1
ATOM 761 N N . ILE A 1 94 ? -15.213 5.147 8.050 1.00 83.88 94 ILE A N 1
ATOM 762 C CA . ILE A 1 94 ? -14.297 5.512 9.138 1.00 83.88 94 ILE A CA 1
ATOM 763 C C . ILE A 1 94 ? -14.979 5.325 10.499 1.00 83.88 94 ILE A C 1
ATOM 765 O O . ILE A 1 94 ? -14.427 4.694 11.403 1.00 83.88 94 ILE A O 1
ATOM 769 N N . ASN A 1 95 ? -16.211 5.820 10.652 1.00 85.94 95 ASN A N 1
ATOM 770 C CA . ASN A 1 95 ? -16.974 5.670 11.893 1.00 85.94 95 ASN A CA 1
ATOM 771 C C . ASN A 1 95 ? -17.370 4.209 12.157 1.00 85.94 95 ASN A C 1
ATOM 773 O O . ASN A 1 95 ? -17.515 3.792 13.313 1.00 85.94 95 ASN A O 1
ATOM 777 N N . PHE A 1 96 ? -17.575 3.410 11.108 1.00 87.81 96 PHE A N 1
ATOM 778 C CA . PHE A 1 96 ? -17.737 1.966 11.236 1.00 87.81 96 PHE A CA 1
ATOM 779 C C . PHE A 1 96 ? -16.459 1.314 11.779 1.00 87.81 96 PHE A C 1
ATOM 781 O O . PHE A 1 96 ? -16.538 0.625 12.798 1.00 87.81 96 PHE A O 1
ATOM 788 N N . TYR A 1 97 ? -15.289 1.581 11.191 1.00 86.19 97 TYR A N 1
ATOM 789 C CA . TYR A 1 97 ? -14.013 1.019 11.642 1.00 86.19 97 TYR A CA 1
ATOM 790 C C . TYR A 1 97 ? -13.629 1.483 13.045 1.00 86.19 97 TYR A C 1
ATOM 792 O O . TYR A 1 97 ? -13.224 0.658 13.864 1.00 86.19 97 TYR A O 1
ATOM 800 N N . GLN A 1 98 ? -13.865 2.754 13.381 1.00 88.31 98 GLN A N 1
ATOM 801 C CA . GLN A 1 98 ? -13.651 3.269 14.732 1.00 88.31 98 GLN A CA 1
ATOM 802 C C . GLN A 1 98 ? -14.455 2.470 15.767 1.00 88.31 98 GLN A C 1
ATOM 804 O O . GLN A 1 98 ? -13.911 2.038 16.787 1.00 88.31 98 GLN A O 1
ATOM 809 N N . ARG A 1 99 ? -15.744 2.215 15.494 1.00 87.81 99 ARG A N 1
ATOM 810 C CA . ARG A 1 99 ? -16.615 1.418 16.374 1.00 87.81 99 ARG A CA 1
ATOM 811 C C . ARG A 1 99 ? -16.216 -0.055 16.396 1.00 87.81 99 ARG A C 1
ATOM 813 O O . ARG A 1 99 ? -16.134 -0.637 17.478 1.00 87.81 99 ARG A O 1
ATOM 820 N N . LYS A 1 100 ? -15.935 -0.640 15.226 1.00 85.31 100 LYS A N 1
ATOM 821 C CA . LYS A 1 100 ? -15.494 -2.032 15.058 1.00 85.31 100 LYS A CA 1
ATOM 822 C C . LYS A 1 100 ? -14.240 -2.288 15.896 1.00 85.31 100 LYS A C 1
ATOM 824 O O . LYS A 1 100 ? -14.210 -3.185 16.732 1.00 85.31 100 LYS A O 1
ATOM 829 N N . PHE A 1 101 ? -13.221 -1.458 15.740 1.00 86.81 101 PHE A N 1
ATOM 830 C CA . PHE A 1 101 ? -11.920 -1.666 16.364 1.00 86.81 101 PHE A CA 1
ATOM 831 C 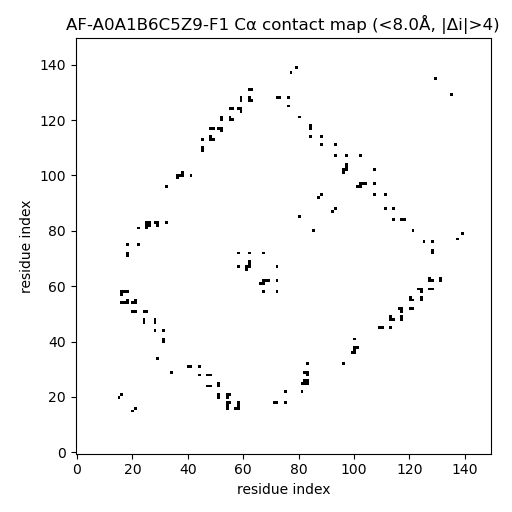C . PHE A 1 101 ? -11.763 -1.027 17.745 1.00 86.81 101 PHE A C 1
ATOM 833 O O . PHE A 1 101 ? -10.755 -1.269 18.413 1.00 86.81 101 PHE A O 1
ATOM 840 N N . LYS A 1 102 ? -12.779 -0.285 18.207 1.00 87.75 102 LYS A N 1
ATOM 841 C CA . LYS A 1 102 ? -12.754 0.497 19.452 1.00 87.75 102 LYS A CA 1
ATOM 842 C C . LYS A 1 102 ? -11.575 1.476 19.481 1.00 87.75 102 LYS A C 1
ATOM 844 O O . LYS A 1 102 ? -10.901 1.591 20.505 1.00 87.75 102 LYS A O 1
ATOM 849 N N . TRP A 1 103 ? -11.323 2.128 18.349 1.00 88.56 103 TRP A N 1
ATOM 850 C CA . TRP A 1 103 ? -10.247 3.101 18.209 1.00 88.56 103 TRP A CA 1
ATOM 851 C C . TRP A 1 103 ? -10.551 4.395 18.954 1.00 88.56 103 TRP A C 1
ATOM 853 O O . TRP A 1 103 ? -11.676 4.905 18.962 1.00 88.56 103 TRP A O 1
ATOM 863 N N . THR A 1 104 ? -9.505 4.949 19.549 1.00 90.94 104 THR A N 1
ATOM 864 C CA . THR A 1 104 ? -9.460 6.350 19.959 1.00 90.94 104 THR A CA 1
ATOM 865 C C . THR A 1 104 ? -9.562 7.267 18.737 1.00 90.94 104 THR A C 1
ATOM 867 O O . THR A 1 104 ? -9.332 6.844 17.605 1.00 90.94 104 THR A O 1
ATOM 870 N N . ASN A 1 105 ? -9.882 8.545 18.953 1.00 91.50 105 ASN A N 1
ATOM 871 C CA . ASN A 1 105 ? -9.884 9.526 17.861 1.00 91.50 105 ASN A CA 1
ATOM 872 C C . ASN A 1 105 ? -8.501 9.652 17.201 1.00 91.50 105 ASN A C 1
ATOM 874 O O . ASN A 1 105 ? -8.436 9.836 15.996 1.00 91.50 105 ASN A O 1
ATOM 878 N N . ILE A 1 106 ? -7.421 9.482 17.973 1.00 91.19 106 ILE A N 1
ATOM 879 C CA . ILE A 1 106 ? -6.041 9.519 17.468 1.00 91.19 106 ILE A CA 1
ATOM 880 C C . ILE A 1 106 ? -5.766 8.319 16.556 1.00 91.19 106 ILE A C 1
ATOM 882 O O . ILE A 1 106 ? -5.255 8.484 15.460 1.00 91.19 106 ILE A O 1
ATOM 886 N N . GLU A 1 107 ? -6.119 7.101 16.979 1.00 89.00 107 GLU A N 1
ATOM 887 C CA . GLU A 1 107 ? -5.942 5.904 16.140 1.00 89.00 107 GLU A CA 1
ATOM 888 C C . GLU A 1 107 ? -6.778 5.981 14.857 1.00 89.00 107 GLU A C 1
ATOM 890 O O . GLU A 1 107 ? -6.332 5.526 13.808 1.00 89.00 107 GLU A O 1
ATOM 895 N N . ARG A 1 108 ? -7.973 6.579 14.933 1.00 90.38 108 ARG A N 1
ATOM 896 C CA . ARG A 1 108 ? -8.814 6.843 13.764 1.00 90.38 108 ARG A CA 1
ATOM 897 C C . ARG A 1 108 ? -8.137 7.814 12.795 1.00 90.38 108 ARG A C 1
ATOM 899 O O . ARG A 1 108 ? -8.030 7.497 11.621 1.00 90.38 108 ARG A O 1
ATOM 906 N N . GLU A 1 109 ? -7.660 8.951 13.293 1.00 90.88 109 GLU A N 1
ATOM 907 C CA . GLU A 1 109 ? -6.961 9.962 12.492 1.00 90.88 109 GLU A CA 1
ATOM 908 C C . GLU A 1 109 ? -5.694 9.392 11.841 1.00 90.88 109 GLU A C 1
ATOM 910 O O . GLU A 1 109 ? -5.474 9.584 10.651 1.00 90.88 109 GLU A O 1
ATOM 915 N N . LEU A 1 110 ? -4.904 8.612 12.585 1.00 90.94 110 LEU A N 1
ATOM 916 C CA . LEU A 1 110 ? -3.737 7.924 12.032 1.00 90.94 110 LEU A CA 1
ATOM 917 C C . LEU A 1 110 ? -4.129 6.941 10.927 1.00 90.94 110 LEU A C 1
ATOM 919 O O . LEU A 1 110 ? -3.481 6.904 9.893 1.00 90.94 110 LEU A O 1
ATOM 923 N N . PHE A 1 111 ? -5.199 6.165 11.107 1.00 90.69 111 PHE A N 1
ATOM 924 C CA . PHE A 1 111 ? -5.677 5.275 10.050 1.00 90.69 111 PHE A CA 1
ATOM 925 C C . PHE A 1 111 ? -6.085 6.044 8.784 1.00 90.69 111 PHE A C 1
ATOM 927 O O . PHE A 1 111 ? -5.748 5.612 7.686 1.00 90.69 111 PHE A O 1
ATOM 934 N N . GLU A 1 112 ? -6.782 7.173 8.927 1.00 91.31 112 GLU A N 1
ATOM 935 C CA . GLU A 1 112 ? -7.175 8.028 7.798 1.00 91.31 112 GLU A CA 1
ATOM 936 C C . GLU A 1 112 ? -5.952 8.543 7.028 1.00 91.31 112 GLU A C 1
ATOM 938 O O .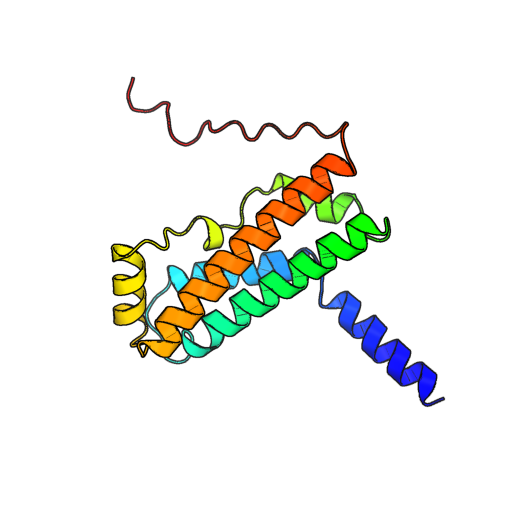 GLU A 1 112 ? -5.895 8.397 5.807 1.00 91.31 112 GLU A O 1
ATOM 943 N N . ILE A 1 113 ? -4.958 9.079 7.746 1.00 91.69 113 ILE A N 1
ATOM 944 C CA . ILE A 1 113 ? -3.707 9.590 7.165 1.00 91.69 113 ILE A CA 1
ATOM 945 C C . ILE A 1 113 ? -2.975 8.479 6.408 1.00 91.69 113 ILE A C 1
ATOM 947 O O . ILE A 1 113 ? -2.645 8.636 5.238 1.00 91.69 113 ILE A O 1
ATOM 951 N N . GLU A 1 114 ? -2.773 7.328 7.045 1.00 92.88 114 GLU A N 1
ATOM 952 C CA . GLU A 1 114 ? -1.971 6.245 6.470 1.00 92.88 114 GLU A CA 1
ATOM 953 C C . GLU A 1 114 ? -2.671 5.579 5.275 1.00 92.88 114 GLU A C 1
ATOM 955 O O . GLU A 1 114 ? -2.014 5.138 4.329 1.00 92.88 114 GLU A O 1
ATOM 960 N N . MET A 1 115 ? -4.009 5.539 5.264 1.00 92.88 115 MET A N 1
ATOM 961 C CA . MET A 1 115 ? -4.778 5.115 4.090 1.00 92.88 115 MET A CA 1
ATOM 962 C C . MET A 1 115 ? -4.601 6.082 2.915 1.00 92.88 115 MET A C 1
ATOM 964 O O . MET A 1 115 ? -4.438 5.629 1.780 1.00 92.88 115 MET A O 1
ATOM 968 N N . GLU A 1 116 ? -4.622 7.390 3.165 1.00 93.12 116 GLU A N 1
ATOM 969 C CA . GLU A 1 116 ? -4.438 8.401 2.119 1.00 93.12 116 GLU A CA 1
ATOM 970 C C . GLU A 1 116 ? -3.003 8.411 1.573 1.00 93.12 116 GLU A C 1
ATOM 972 O O . GLU A 1 116 ? -2.793 8.437 0.355 1.00 93.12 116 GLU A O 1
ATOM 977 N N . ASP A 1 117 ? -2.010 8.280 2.453 1.00 94.00 117 ASP A N 1
ATOM 978 C CA . ASP A 1 117 ? -0.603 8.144 2.071 1.00 94.00 117 ASP A CA 1
ATOM 979 C C . ASP A 1 117 ? -0.388 6.886 1.220 1.00 94.00 117 ASP A C 1
ATOM 981 O O . ASP A 1 117 ? 0.268 6.935 0.177 1.00 94.00 117 ASP A O 1
ATOM 985 N N . SER A 1 118 ? -1.013 5.765 1.594 1.00 95.44 118 SER A N 1
ATOM 986 C CA . SER A 1 118 ? -0.948 4.522 0.815 1.00 95.44 118 SER A CA 1
ATOM 987 C C . SER A 1 118 ? -1.545 4.676 -0.585 1.00 95.44 118 SER A C 1
ATOM 989 O O . SER A 1 118 ? -0.959 4.196 -1.558 1.00 95.44 118 SER A O 1
ATOM 991 N N . LYS A 1 119 ? -2.693 5.360 -0.715 1.00 95.19 119 LYS A N 1
ATOM 992 C CA . LYS A 1 119 ? -3.310 5.665 -2.020 1.00 95.19 119 LYS A CA 1
ATOM 993 C C . LYS A 1 119 ? -2.406 6.552 -2.865 1.00 95.19 119 LYS A C 1
ATOM 995 O O . LYS A 1 119 ? -2.226 6.297 -4.055 1.00 95.19 119 LYS A O 1
ATOM 1000 N N . THR A 1 120 ? -1.818 7.572 -2.249 1.00 95.38 120 THR A N 1
ATOM 1001 C CA . THR A 1 120 ? -0.894 8.495 -2.912 1.00 95.38 120 THR A CA 1
ATOM 1002 C C . THR A 1 120 ? 0.326 7.754 -3.451 1.00 95.38 120 THR A C 1
ATOM 1004 O O . THR A 1 120 ? 0.653 7.882 -4.632 1.00 95.38 120 THR A O 1
ATOM 1007 N N . VAL A 1 121 ? 0.957 6.925 -2.619 1.00 95.25 121 VAL A N 1
ATOM 1008 C CA . VAL A 1 121 ? 2.125 6.125 -3.003 1.00 95.25 121 VAL A CA 1
ATOM 1009 C C . VAL A 1 121 ? 1.770 5.093 -4.074 1.00 95.25 121 VAL A C 1
ATOM 1011 O O . VAL A 1 121 ? 2.519 4.935 -5.033 1.00 95.25 121 VAL A O 1
ATOM 1014 N N . TRP A 1 122 ? 0.613 4.434 -3.988 1.00 96.62 122 TRP A N 1
ATOM 1015 C CA . TRP A 1 122 ? 0.157 3.530 -5.047 1.00 96.62 122 TRP A CA 1
ATOM 1016 C C . TRP A 1 122 ? -0.009 4.245 -6.398 1.00 96.62 122 TRP A C 1
ATOM 1018 O O . TRP A 1 122 ? 0.484 3.765 -7.419 1.00 96.62 122 TRP A O 1
ATOM 1028 N N . ASN A 1 123 ? -0.646 5.417 -6.415 1.00 95.44 123 ASN A N 1
ATOM 1029 C CA . ASN A 1 123 ? -0.808 6.200 -7.641 1.00 95.44 123 ASN A CA 1
ATOM 1030 C C . ASN A 1 123 ? 0.542 6.629 -8.234 1.00 95.44 123 ASN A C 1
ATOM 1032 O O . ASN A 1 123 ? 0.705 6.660 -9.454 1.00 95.44 123 ASN A O 1
ATOM 1036 N N . GLU A 1 124 ? 1.523 6.940 -7.388 1.00 95.38 124 GLU A N 1
ATOM 1037 C CA . GLU A 1 124 ? 2.870 7.280 -7.845 1.00 95.38 124 GLU A CA 1
ATOM 1038 C C . GLU A 1 124 ? 3.629 6.066 -8.398 1.00 95.38 124 GLU A C 1
ATOM 1040 O O . GLU A 1 124 ? 4.362 6.190 -9.383 1.00 95.38 124 GLU A O 1
ATOM 1045 N N . PHE A 1 125 ? 3.397 4.875 -7.840 1.00 95.12 125 PHE A N 1
ATOM 1046 C CA . PHE A 1 125 ? 3.883 3.623 -8.415 1.00 95.12 125 PHE A CA 1
ATOM 1047 C C . PHE A 1 125 ? 3.325 3.387 -9.819 1.00 95.12 125 PHE A C 1
ATOM 1049 O O . PHE A 1 125 ? 4.108 3.161 -10.741 1.00 95.12 125 PHE A O 1
ATOM 1056 N N . VAL A 1 126 ? 2.008 3.521 -10.005 1.00 94.88 126 VAL A N 1
ATOM 1057 C CA . VAL A 1 126 ? 1.337 3.405 -11.315 1.00 94.88 126 VAL A CA 1
ATOM 1058 C C . VAL A 1 126 ? 1.972 4.358 -12.331 1.00 94.88 126 VAL A C 1
ATOM 1060 O O . VAL A 1 126 ? 2.448 3.919 -13.377 1.00 94.88 126 VAL A O 1
ATOM 1063 N N . ARG A 1 127 ? 2.084 5.650 -11.989 1.00 94.00 127 ARG A N 1
ATOM 1064 C CA . ARG A 1 127 ? 2.703 6.662 -12.864 1.00 94.00 127 ARG A CA 1
ATOM 1065 C C . ARG A 1 127 ? 4.155 6.345 -13.198 1.00 94.00 127 ARG A C 1
ATOM 1067 O O . ARG A 1 127 ? 4.583 6.521 -14.338 1.00 94.00 127 ARG A O 1
ATOM 1074 N N . THR A 1 128 ? 4.933 5.913 -12.208 1.00 93.00 128 THR A N 1
ATOM 1075 C CA . THR A 1 128 ? 6.346 5.572 -12.409 1.00 93.00 128 THR A CA 1
ATOM 1076 C C . THR A 1 128 ? 6.487 4.358 -13.315 1.00 93.00 128 THR A C 1
ATOM 1078 O O . THR A 1 128 ? 7.319 4.371 -14.223 1.00 93.00 128 THR A O 1
ATOM 1081 N N . PHE A 1 129 ? 5.643 3.345 -13.132 1.00 92.88 129 PHE A N 1
ATOM 1082 C CA . PHE A 1 129 ? 5.632 2.159 -13.973 1.00 92.88 129 PHE A CA 1
ATOM 1083 C C . PHE A 1 129 ? 5.278 2.477 -15.425 1.00 92.88 129 PHE A C 1
ATOM 1085 O O . PHE A 1 129 ? 6.036 2.097 -16.317 1.00 92.88 129 PHE A O 1
ATOM 1092 N N . GLU A 1 130 ? 4.215 3.242 -15.666 1.00 91.75 130 GLU A N 1
ATOM 1093 C CA . GLU A 1 130 ? 3.808 3.674 -17.010 1.00 91.75 130 GLU A CA 1
ATOM 1094 C C . GLU A 1 130 ? 4.884 4.534 -17.684 1.00 91.75 130 GLU A C 1
ATOM 1096 O O . GLU A 1 130 ? 5.245 4.306 -18.838 1.00 91.75 130 GLU A O 1
ATOM 1101 N N . ARG A 1 131 ? 5.476 5.483 -16.946 1.00 92.12 131 ARG A N 1
ATOM 1102 C CA . ARG A 1 131 ? 6.563 6.332 -17.455 1.00 92.12 131 ARG A CA 1
ATOM 1103 C C . ARG A 1 131 ? 7.793 5.522 -17.865 1.00 92.12 131 ARG A C 1
ATOM 1105 O O . ARG A 1 131 ? 8.461 5.880 -18.833 1.00 92.12 131 ARG A O 1
ATOM 1112 N N . LYS A 1 132 ? 8.139 4.477 -17.110 1.00 88.94 132 LYS A N 1
ATOM 1113 C CA . LYS A 1 132 ? 9.303 3.622 -17.398 1.00 88.94 132 LYS A CA 1
ATOM 1114 C C . LYS A 1 132 ? 9.028 2.573 -18.467 1.00 88.94 132 LYS A C 1
ATOM 1116 O O . LYS A 1 132 ? 9.979 2.099 -19.080 1.00 88.94 132 LYS A O 1
ATOM 1121 N N . ASN A 1 133 ? 7.762 2.241 -18.700 1.00 86.25 133 ASN A N 1
ATOM 1122 C CA . ASN A 1 133 ? 7.344 1.174 -19.601 1.00 86.25 133 ASN A CA 1
ATOM 1123 C C . ASN A 1 133 ? 6.218 1.659 -20.534 1.00 86.25 133 ASN A C 1
ATOM 1125 O O . ASN A 1 133 ? 5.117 1.114 -20.488 1.00 86.25 133 ASN A O 1
ATOM 1129 N N . PRO A 1 134 ? 6.473 2.666 -21.393 1.00 80.00 134 PRO A N 1
ATOM 1130 C CA . PRO A 1 134 ? 5.433 3.323 -22.193 1.00 80.00 134 PRO A CA 1
ATOM 1131 C C . PRO A 1 134 ? 4.754 2.397 -23.215 1.00 80.00 134 PRO A C 1
ATOM 1133 O O . PRO A 1 134 ? 3.630 2.665 -23.631 1.00 80.00 134 PRO A O 1
ATOM 1136 N N . ASP A 1 135 ? 5.414 1.302 -23.601 1.00 78.56 135 ASP A N 1
ATOM 1137 C CA . ASP A 1 135 ? 4.862 0.299 -24.520 1.00 78.56 135 ASP A CA 1
ATOM 1138 C C . ASP A 1 135 ? 3.902 -0.685 -23.821 1.00 78.56 135 ASP A C 1
ATOM 1140 O O . ASP A 1 135 ? 3.203 -1.459 -24.479 1.00 78.56 135 ASP A O 1
ATOM 1144 N N . HIS A 1 136 ? 3.847 -0.670 -22.484 1.00 71.75 136 HIS A N 1
ATOM 1145 C CA . HIS A 1 136 ? 2.917 -1.477 -21.699 1.00 71.75 136 HIS A CA 1
ATOM 1146 C C . HIS A 1 136 ? 1.605 -0.713 -21.507 1.00 71.75 136 HIS A C 1
ATOM 1148 O O . HIS A 1 136 ? 1.399 -0.030 -20.508 1.00 71.75 136 HIS A O 1
ATOM 1154 N N . ILE A 1 137 ? 0.702 -0.831 -22.481 1.00 58.94 137 ILE A N 1
ATOM 1155 C CA . ILE A 1 137 ? -0.671 -0.333 -22.349 1.00 58.94 137 ILE A CA 1
ATOM 1156 C C . ILE A 1 137 ? -1.470 -1.364 -21.553 1.00 58.94 137 ILE A C 1
ATOM 1158 O O . ILE A 1 137 ? -1.941 -2.362 -22.102 1.00 58.94 137 ILE A O 1
ATOM 1162 N N . PHE A 1 138 ? -1.633 -1.130 -20.255 1.00 55.34 138 PHE A N 1
ATOM 1163 C CA . PHE A 1 138 ? -2.621 -1.856 -19.469 1.00 55.34 138 PHE A CA 1
ATOM 1164 C C . PHE A 1 138 ? -3.937 -1.097 -19.526 1.00 55.34 138 PHE A C 1
ATOM 1166 O O . PHE A 1 138 ? -4.076 0.015 -19.018 1.00 55.34 138 PHE A O 1
ATOM 1173 N N . ASN A 1 139 ? -4.917 -1.705 -20.181 1.00 46.16 139 ASN A N 1
ATOM 1174 C CA . ASN A 1 139 ? -6.278 -1.218 -20.134 1.00 46.16 139 ASN A CA 1
ATOM 1175 C C . ASN A 1 139 ? -6.822 -1.489 -18.727 1.00 46.16 139 ASN A C 1
ATOM 1177 O O . ASN A 1 139 ? -7.270 -2.597 -18.439 1.00 46.16 139 ASN A O 1
ATOM 1181 N N . PHE A 1 140 ? -6.854 -0.465 -17.873 1.00 46.31 140 PHE A N 1
ATOM 1182 C CA . PHE A 1 140 ? -7.854 -0.379 -16.806 1.00 46.31 140 PHE A CA 1
ATOM 1183 C C . PHE A 1 140 ? -9.240 -0.235 -17.467 1.00 46.31 140 PHE A C 1
ATOM 1185 O O . PHE A 1 140 ? -9.885 0.809 -17.394 1.00 46.31 140 PHE A O 1
ATOM 1192 N N . THR A 1 141 ? -9.704 -1.248 -18.203 1.00 37.97 141 THR A N 1
ATOM 1193 C CA . THR A 1 141 ? -11.097 -1.298 -18.644 1.00 37.97 141 THR A CA 1
ATOM 1194 C C . THR A 1 141 ? -11.932 -1.567 -17.408 1.00 37.97 141 THR A C 1
ATOM 1196 O O . THR A 1 141 ? -11.941 -2.671 -16.866 1.00 37.97 141 THR A O 1
ATOM 1199 N N . GLY A 1 142 ? -12.596 -0.511 -16.944 1.00 38.31 142 GLY A N 1
ATOM 1200 C CA . GLY A 1 142 ? -13.630 -0.540 -15.922 1.00 38.31 142 GLY A CA 1
ATOM 1201 C C . GLY A 1 142 ? -14.883 -1.274 -16.397 1.00 38.31 142 GLY A C 1
ATOM 1202 O O . GLY A 1 142 ? -15.964 -0.698 -16.419 1.00 38.31 142 GLY A O 1
ATOM 1203 N N . ASP A 1 143 ? -14.745 -2.557 -16.723 1.00 35.69 143 ASP A N 1
ATOM 1204 C CA . ASP A 1 143 ? -15.846 -3.441 -17.125 1.00 35.69 143 ASP A CA 1
ATOM 1205 C C . ASP A 1 143 ? -16.491 -4.166 -15.930 1.00 35.69 143 ASP A C 1
ATOM 1207 O O . ASP A 1 143 ? -17.223 -5.135 -16.104 1.00 35.69 143 ASP A O 1
ATOM 1211 N N . ALA A 1 144 ? -16.260 -3.687 -14.703 1.00 39.69 144 ALA A N 1
ATOM 1212 C CA . ALA A 1 144 ? -16.869 -4.255 -13.499 1.00 39.69 144 ALA A CA 1
ATOM 1213 C C . ALA A 1 144 ? -17.910 -3.356 -12.805 1.00 39.69 144 ALA A C 1
ATOM 1215 O O . ALA A 1 144 ? -18.483 -3.801 -11.817 1.00 39.69 144 ALA A O 1
ATOM 1216 N N . ILE A 1 145 ? -18.184 -2.117 -13.261 1.00 38.66 145 ILE A N 1
ATOM 1217 C CA . ILE A 1 145 ? -19.101 -1.214 -12.516 1.00 38.66 145 ILE A CA 1
ATOM 1218 C C . ILE A 1 145 ? -20.218 -0.549 -13.357 1.00 38.66 145 ILE A C 1
ATOM 1220 O O . ILE A 1 145 ? -21.148 0.001 -12.774 1.00 38.66 145 ILE A O 1
ATOM 1224 N N . HIS A 1 146 ? -20.265 -0.660 -14.694 1.00 32.88 146 HIS A N 1
ATOM 1225 C CA . HIS A 1 146 ? -21.306 0.051 -15.476 1.00 32.88 146 HIS A CA 1
ATOM 1226 C C . HIS A 1 146 ? -22.077 -0.727 -16.562 1.00 32.88 146 HIS A C 1
ATOM 1228 O O . HIS A 1 146 ? -22.646 -0.092 -17.445 1.00 32.88 146 HIS A O 1
ATOM 1234 N N . SER A 1 147 ? -22.211 -2.059 -16.492 1.00 33.44 147 SER A N 1
ATOM 1235 C CA . SER A 1 147 ? -23.032 -2.807 -17.477 1.00 33.44 147 SER A CA 1
ATOM 1236 C C . SER A 1 147 ? -24.226 -3.608 -16.939 1.00 33.44 147 SER A C 1
ATOM 1238 O O . SER A 1 147 ? -24.885 -4.273 -17.731 1.00 33.44 147 SER A O 1
ATOM 1240 N N . GLU A 1 148 ? -24.602 -3.493 -15.658 1.00 34.34 148 GLU A N 1
ATOM 1241 C CA . GLU A 1 148 ? -25.842 -4.122 -15.142 1.00 34.34 148 GLU A CA 1
ATOM 1242 C C . GLU A 1 148 ? -27.004 -3.146 -14.869 1.00 34.34 148 GLU A C 1
ATOM 1244 O O . GLU A 1 148 ? -28.004 -3.521 -14.264 1.00 34.34 148 GLU A O 1
ATOM 1249 N N . PHE A 1 149 ? -26.933 -1.907 -15.371 1.00 40.09 149 PHE A N 1
ATOM 1250 C CA . PHE A 1 149 ? -28.061 -0.961 -15.316 1.00 40.09 149 PHE A CA 1
ATOM 1251 C C . PHE A 1 149 ? -28.258 -0.174 -16.622 1.00 40.09 149 PHE A C 1
ATOM 1253 O O . PHE A 1 149 ? -28.388 1.051 -16.600 1.00 40.09 149 PHE A O 1
ATOM 1260 N N . ALA A 1 150 ? -28.298 -0.878 -17.756 1.00 36.84 150 ALA A N 1
ATOM 1261 C CA . ALA A 1 150 ? -28.838 -0.359 -19.015 1.00 36.84 150 ALA A CA 1
ATOM 1262 C C . ALA A 1 150 ? -29.885 -1.323 -19.583 1.00 36.84 150 ALA A C 1
ATOM 1264 O O . ALA A 1 150 ? -29.614 -2.544 -19.582 1.00 36.84 150 ALA A O 1
#

Foldseek 3Di:
DVVVVVVVVVVVVVVCLFLVNLLVLLVLLLCLLPDAADLVSLVCSLVSLLSSLVSLLVVLVCLLVVNDDLVRLVVSVLVPDRPNLPDDPDPVSLVVVCVRNVDDPVSSVSVSVSSVSSVVSVVSSNVSSCVSCVVDDDPPPPPPPPDPPD

Organism: NCBI:txid38151

Sequence (150 aa):
FKLFVLFAVVIQQTYLLSVDQALKLDKKIADILHGPLNRNVSRNLIGYINLFTGIVSYLILTLDEGKEEYNNSKFFYDRGIPDFLQTEVDGLYINFYQRKFKWTNIERELFEIEMEDSKTVWNEFVRTFERKNPDHIFNFTGDAIHSEFA

Radius of gyration: 17.74 Å; Cα contacts (8 Å, |Δi|>4): 109; chains: 1; bounding box: 64×21×44 Å

Secondary structure (DSSP, 8-state):
-HHHHHHHHHHHHHTTSSHHHHHHHHHHHHHHHHS---HHHHHHHHHHHHHHHHHHHHHHHHHHTT-S-HHHHHHHHHT-S-GGGGS--SHHHHHHHHHHHT--HHHHHHHHHHHHHHHHHHHHHHHHHHHH-TT-------TTSSSS--

Mean predicted aligned error: 10.01 Å

Nearest PDB structures (foldseek):
  5w93-assembly2_B  TM=4.571E-01  e=3.917E+00  Mus musculus
  7nkq-assembly1_d  TM=2.300E-01  e=6.359E-01  Mycolicibacterium smegmatis MC2 155
  5sv0-assembly2_J  TM=2.388E-01  e=8.354E+00  Escherichia coli DH1